Protein AF-A0A0B6Z2H8-F1 (afdb_monomer_lite)

Sequence (133 aa):
SLVGSLLFNMNFHIGMTLGMRIKSALIAAVYKKSLTISNEAKKESTVGEIVNLMSVDCQRMQDVTGYLWVMWSAPLQISLALAMLWGEMGIATLAGLAIMILLMPMNAFIAMKQRKYQITGMKFKDQRIKLMS

Organism: NCBI:txid1028688

InterPro domains:
  IPR011527 ABC transporter type 1, transmembrane domain [PF00664] (4-132)
  IPR011527 ABC transporter type 1, transmembrane domain [PS50929] (1-133)
  IPR036640 ABC transporter type 1, transmembrane domain superfamily [G3DSA:1.20.1560.10] (1-133)
  IPR036640 ABC transporter type 1, transmembrane domain superfamily [SSF90123] (2-127)
  IPR050173 ATP-binding cassette transporter C-like [PTHR24223] (2-133)

pLDDT: mean 88.52, std 5.74, range [58.81, 96.25]

Radius of gyration: 22.99 Å; chains: 1; bounding box: 55×43×56 Å

Foldseek 3Di:
DVVVVVVVVVLLVVQLVVLVVQLVVVLVVLVVCVVVDDPVVCVVADPVNSVCCSPPVSNVSSVCSSCVVVVVVVVVVVVVVLVVCCVVPNPVSVVVVVVVVVVVVVVVVVVVVVVVVVVVVVVVVVVVVVVVD

Secondary structure (DSSP, 8-state):
-HHHHHHHHHHHHHHHHHHHHHHHHHHHHHHHHHHH--TTHHHHS-HHHHHHIIIIIHHHHHHHHHHHHHHHHHHHHHHHHHHHHHHHHTTHHHHHHHHHHHHHHHHHHHHHHHHHHHHHHHHHHHHHHHHH-

Structure (mmCIF, N/CA/C/O backbone):
data_AF-A0A0B6Z2H8-F1
#
_entry.id   AF-A0A0B6Z2H8-F1
#
loop_
_atom_site.group_PDB
_atom_site.id
_atom_site.type_symbol
_atom_site.label_atom_id
_atom_site.label_alt_id
_atom_site.label_comp_id
_atom_site.label_asym_id
_atom_site.label_entity_id
_atom_site.label_seq_id
_atom_site.pdbx_PDB_ins_code
_atom_site.Cartn_x
_atom_site.Cartn_y
_atom_site.Cartn_z
_atom_site.occupancy
_atom_site.B_iso_or_equiv
_atom_site.auth_seq_id
_atom_site.auth_comp_id
_atom_site.auth_asym_id
_atom_site.auth_atom_id
_atom_site.pdbx_PDB_model_num
ATOM 1 N N . SER A 1 1 ? 26.175 0.256 -4.444 1.00 77.25 1 SER A N 1
ATOM 2 C CA . SER A 1 1 ? 27.076 1.085 -3.614 1.00 77.25 1 SER A CA 1
ATOM 3 C C . SER A 1 1 ? 26.509 1.244 -2.214 1.00 77.25 1 SER A C 1
ATOM 5 O O . SER A 1 1 ? 25.305 1.433 -2.095 1.00 77.25 1 SER A O 1
ATOM 7 N N . LEU A 1 2 ? 27.353 1.180 -1.179 1.00 90.88 2 LEU A N 1
ATOM 8 C CA . LEU A 1 2 ? 27.001 1.241 0.256 1.00 90.88 2 LEU A CA 1
ATOM 9 C C . LEU A 1 2 ? 26.045 2.403 0.606 1.00 90.88 2 LEU A C 1
ATOM 11 O O . LEU A 1 2 ? 25.104 2.235 1.376 1.00 90.88 2 LEU A O 1
ATOM 15 N N . VAL A 1 3 ? 26.226 3.546 -0.063 1.00 93.12 3 VAL A N 1
ATOM 16 C CA . VAL A 1 3 ? 25.367 4.738 0.032 1.00 93.12 3 VAL A CA 1
ATOM 17 C C . VAL A 1 3 ? 23.902 4.439 -0.312 1.00 93.12 3 VAL A C 1
ATOM 19 O O . VAL A 1 3 ? 23.008 4.855 0.416 1.00 93.12 3 VAL A O 1
ATOM 22 N N . GLY A 1 4 ? 23.637 3.680 -1.380 1.00 90.19 4 GLY A N 1
ATOM 23 C CA . GLY A 1 4 ? 22.269 3.345 -1.793 1.00 90.19 4 GLY A CA 1
ATOM 24 C C . GLY A 1 4 ? 21.543 2.490 -0.754 1.00 90.19 4 GLY A C 1
ATOM 25 O O . GLY A 1 4 ? 20.393 2.765 -0.420 1.00 90.19 4 GLY A O 1
ATOM 26 N N . SER A 1 5 ? 22.239 1.508 -0.175 1.00 92.88 5 SER A N 1
ATOM 27 C CA . SER A 1 5 ? 21.689 0.663 0.889 1.00 92.88 5 SER A CA 1
ATOM 28 C C . SER A 1 5 ? 21.385 1.459 2.161 1.00 92.88 5 SER A C 1
ATOM 30 O O . SER A 1 5 ? 20.356 1.226 2.795 1.00 92.88 5 SER A O 1
ATOM 32 N N . LEU A 1 6 ? 22.245 2.416 2.528 1.00 94.44 6 LEU A N 1
ATOM 33 C CA . LEU A 1 6 ? 22.024 3.294 3.681 1.00 94.44 6 LEU A CA 1
ATOM 34 C C . LEU A 1 6 ? 20.820 4.217 3.472 1.00 94.44 6 LEU A C 1
ATOM 36 O O . LEU A 1 6 ? 19.953 4.297 4.339 1.00 94.44 6 LEU A O 1
ATOM 40 N N . LEU A 1 7 ? 20.725 4.863 2.307 1.00 91.25 7 LEU A N 1
ATOM 41 C CA . LEU A 1 7 ? 19.606 5.748 1.975 1.00 91.25 7 LEU A CA 1
ATOM 42 C C . LEU A 1 7 ? 18.272 5.000 1.947 1.00 91.25 7 LEU A C 1
ATOM 44 O O . LEU A 1 7 ? 17.269 5.522 2.434 1.00 91.25 7 LEU A O 1
ATOM 48 N N . PHE A 1 8 ? 18.254 3.776 1.416 1.00 88.94 8 PHE A N 1
ATOM 49 C CA . PHE A 1 8 ? 17.059 2.936 1.422 1.00 88.94 8 PHE A CA 1
ATOM 50 C C . PHE A 1 8 ? 16.609 2.604 2.850 1.00 88.94 8 PHE A C 1
ATOM 52 O O . PHE A 1 8 ? 15.450 2.830 3.196 1.00 88.94 8 PHE A O 1
ATOM 59 N N . ASN A 1 9 ? 17.530 2.138 3.701 1.00 90.38 9 ASN A N 1
ATOM 60 C CA . ASN A 1 9 ? 17.222 1.823 5.098 1.00 90.38 9 ASN A CA 1
ATOM 61 C C . ASN A 1 9 ? 16.758 3.057 5.882 1.00 90.38 9 ASN A C 1
ATOM 63 O O . ASN A 1 9 ? 15.809 2.965 6.656 1.00 90.38 9 ASN A O 1
ATOM 67 N N . MET A 1 10 ? 17.374 4.219 5.652 1.00 90.94 10 MET A N 1
ATOM 68 C CA . MET A 1 10 ? 16.973 5.473 6.291 1.00 90.94 10 MET A CA 1
ATOM 69 C C . MET A 1 10 ? 15.551 5.883 5.887 1.00 90.94 10 MET A C 1
ATOM 71 O O . MET A 1 10 ? 14.728 6.183 6.749 1.00 90.94 10 MET A O 1
ATOM 75 N N . ASN A 1 11 ? 15.233 5.843 4.589 1.00 89.38 11 ASN A N 1
ATOM 76 C CA . ASN A 1 11 ? 13.881 6.131 4.101 1.00 89.38 11 ASN A CA 1
ATOM 77 C C . ASN A 1 11 ? 12.849 5.170 4.696 1.00 89.38 11 ASN A C 1
ATOM 79 O O . ASN A 1 11 ? 11.800 5.605 5.168 1.00 89.38 11 ASN A O 1
ATOM 83 N N . PHE A 1 12 ? 13.164 3.875 4.727 1.00 89.75 12 PHE A N 1
ATOM 84 C CA . PHE A 1 12 ? 12.298 2.866 5.327 1.00 89.75 12 PHE A CA 1
ATOM 85 C C . PHE A 1 12 ? 12.062 3.127 6.821 1.00 89.75 12 PHE A C 1
ATOM 87 O O . PHE A 1 12 ? 10.926 3.087 7.292 1.00 89.75 12 PHE A O 1
ATOM 94 N N . HIS A 1 13 ? 13.117 3.476 7.558 1.00 90.94 13 HIS A N 1
ATOM 95 C CA . HIS A 1 13 ? 13.032 3.794 8.980 1.00 90.94 13 HIS A CA 1
ATOM 96 C C . HIS A 1 13 ? 12.179 5.043 9.256 1.00 90.94 13 HIS A C 1
ATOM 98 O O . HIS A 1 13 ? 11.344 5.043 10.166 1.00 90.94 13 HIS A O 1
ATOM 104 N N . ILE A 1 14 ? 12.336 6.094 8.443 1.00 92.31 14 ILE A N 1
ATOM 105 C CA . ILE A 1 14 ? 11.509 7.306 8.517 1.00 92.31 14 ILE A CA 1
ATOM 106 C C . ILE A 1 14 ? 10.044 6.966 8.220 1.00 92.31 14 ILE A C 1
ATOM 108 O O . ILE A 1 14 ? 9.165 7.356 8.990 1.00 92.31 14 ILE A O 1
ATOM 112 N N . GLY A 1 15 ? 9.779 6.200 7.158 1.00 90.94 15 GLY A N 1
ATOM 113 C CA . GLY A 1 15 ? 8.431 5.772 6.779 1.00 90.94 15 GLY A CA 1
ATOM 114 C C . GLY A 1 15 ? 7.737 4.971 7.883 1.00 90.94 15 GLY A C 1
ATOM 115 O O . GLY A 1 15 ? 6.604 5.279 8.254 1.00 90.94 15 GLY A O 1
ATOM 116 N N . MET A 1 16 ? 8.436 4.004 8.485 1.00 90.56 16 MET A N 1
ATOM 117 C CA . MET A 1 16 ? 7.917 3.235 9.620 1.00 90.56 16 MET A CA 1
ATOM 118 C C . MET A 1 16 ? 7.636 4.108 10.844 1.00 90.56 16 MET A C 1
ATOM 120 O O . MET A 1 16 ? 6.590 3.970 11.480 1.00 90.56 16 MET A O 1
ATOM 124 N N . THR A 1 17 ? 8.542 5.032 11.169 1.00 93.38 17 THR A N 1
ATOM 125 C CA . THR A 1 17 ? 8.377 5.942 12.310 1.00 93.38 17 THR A CA 1
ATOM 126 C C . THR A 1 17 ? 7.189 6.879 12.108 1.00 93.38 17 THR A C 1
ATOM 128 O O . THR A 1 17 ? 6.410 7.104 13.037 1.00 93.38 17 THR A O 1
ATOM 131 N N . LEU A 1 18 ? 7.006 7.394 10.891 1.00 93.88 18 LEU A N 1
ATOM 132 C CA . LEU A 1 18 ? 5.847 8.205 10.535 1.00 93.88 18 LEU A CA 1
ATOM 133 C C . LEU A 1 18 ? 4.548 7.397 10.657 1.00 93.88 18 LEU A C 1
ATOM 135 O O . LEU A 1 18 ? 3.604 7.864 11.293 1.00 93.88 18 LEU A O 1
ATOM 139 N N . GLY A 1 19 ? 4.523 6.168 10.132 1.00 93.44 19 GLY A N 1
ATOM 140 C CA . GLY A 1 19 ? 3.375 5.267 10.253 1.00 93.44 19 GLY A CA 1
ATOM 141 C C . GLY A 1 19 ? 2.990 4.992 11.709 1.00 93.44 19 GLY A C 1
ATOM 142 O O . GLY A 1 19 ? 1.811 5.060 12.056 1.00 93.44 19 GLY A O 1
ATOM 143 N N . MET A 1 20 ? 3.974 4.764 12.589 1.00 94.19 20 MET A N 1
ATOM 144 C CA . MET A 1 20 ? 3.729 4.604 14.029 1.00 94.19 20 MET A CA 1
ATOM 145 C C . MET A 1 20 ? 3.087 5.849 14.651 1.00 94.19 20 MET A C 1
ATOM 147 O O . MET A 1 20 ? 2.126 5.730 15.409 1.00 94.19 20 MET A O 1
ATOM 151 N N . ARG A 1 21 ? 3.580 7.050 14.320 1.00 95.31 21 ARG A N 1
ATOM 152 C CA . ARG A 1 21 ? 3.016 8.310 14.834 1.00 95.31 21 ARG A CA 1
ATOM 153 C C . ARG A 1 21 ? 1.572 8.514 14.378 1.00 95.31 21 ARG A C 1
ATOM 155 O O . ARG A 1 21 ? 0.733 8.885 15.196 1.00 95.31 21 ARG A O 1
ATOM 162 N N . ILE A 1 22 ? 1.277 8.230 13.107 1.00 94.56 22 ILE A N 1
ATOM 163 C CA 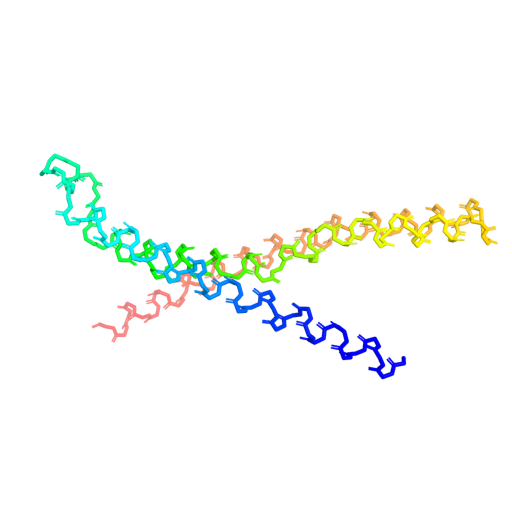. ILE A 1 22 ? -0.080 8.319 12.550 1.00 94.56 22 ILE A CA 1
ATOM 164 C C . ILE A 1 22 ? -1.022 7.350 13.261 1.00 94.56 22 ILE A C 1
ATOM 166 O O . ILE A 1 22 ? -2.092 7.763 13.703 1.00 94.56 22 ILE A O 1
ATOM 170 N N . LYS A 1 23 ? -0.618 6.088 13.443 1.00 94.38 23 LYS A N 1
ATOM 171 C CA . LYS A 1 23 ? -1.417 5.100 14.178 1.00 94.38 23 LYS A CA 1
ATOM 172 C C . LYS A 1 23 ? -1.735 5.567 15.595 1.00 94.38 23 LYS A C 1
ATOM 174 O O . LYS A 1 23 ? -2.894 5.527 15.996 1.00 94.38 23 LYS A O 1
ATOM 179 N N . SER A 1 24 ? -0.737 6.040 16.338 1.00 95.62 24 SER A N 1
ATOM 180 C CA . SER A 1 24 ? -0.944 6.535 17.703 1.00 95.62 24 SER A CA 1
ATOM 181 C C . SER A 1 24 ? -1.899 7.731 17.744 1.00 95.62 24 SER A C 1
ATOM 183 O O . SER A 1 24 ? -2.787 7.778 18.594 1.00 95.62 24 SER A O 1
ATOM 185 N N . ALA A 1 25 ? -1.765 8.672 16.804 1.00 96.25 25 ALA A N 1
ATOM 186 C CA . ALA A 1 25 ? -2.661 9.821 16.696 1.00 96.25 25 ALA A CA 1
ATOM 187 C C . ALA A 1 25 ? -4.102 9.407 16.349 1.00 96.25 25 ALA A C 1
ATOM 189 O O . ALA A 1 25 ? -5.046 9.921 16.949 1.00 96.25 25 ALA A O 1
ATOM 190 N N . LEU A 1 26 ? -4.278 8.451 15.430 1.00 95.06 26 LEU A N 1
ATOM 191 C CA . LEU A 1 26 ? -5.587 7.911 15.058 1.00 95.06 26 LEU A CA 1
ATOM 192 C C . LEU A 1 26 ? -6.258 7.199 16.233 1.00 95.06 26 LEU A C 1
ATOM 194 O O . LEU A 1 26 ? -7.410 7.497 16.532 1.00 95.06 26 LEU A O 1
ATOM 198 N N . ILE A 1 27 ? -5.537 6.330 16.946 1.00 94.69 27 ILE A N 1
ATOM 199 C CA . ILE A 1 27 ? -6.061 5.652 18.140 1.00 94.69 27 ILE A CA 1
ATOM 200 C C . ILE A 1 27 ? -6.503 6.685 19.182 1.00 94.69 27 ILE A C 1
ATOM 202 O O . ILE A 1 27 ? -7.614 6.594 19.701 1.00 94.69 27 ILE A O 1
ATOM 206 N N . ALA A 1 28 ? -5.682 7.704 19.449 1.00 95.31 28 ALA A N 1
ATOM 207 C CA . ALA A 1 28 ? -6.031 8.766 20.390 1.00 95.31 28 ALA A CA 1
ATOM 208 C C . ALA A 1 28 ? -7.275 9.560 19.945 1.00 95.31 28 ALA A C 1
ATOM 210 O O . ALA A 1 28 ? -8.141 9.869 20.767 1.00 95.31 28 ALA A O 1
ATOM 211 N N . ALA A 1 29 ? -7.399 9.867 18.651 1.00 94.00 29 ALA A N 1
ATOM 212 C CA . ALA A 1 29 ? -8.552 10.571 18.095 1.00 94.00 29 ALA A CA 1
ATOM 213 C C . ALA A 1 29 ? -9.839 9.732 18.179 1.00 94.00 29 ALA A C 1
ATOM 215 O O . ALA A 1 29 ? -10.877 10.240 18.608 1.00 94.00 29 ALA A O 1
ATOM 216 N N . VAL A 1 30 ? -9.763 8.444 17.829 1.00 92.44 30 VAL A N 1
ATOM 217 C CA . VAL A 1 30 ? -10.879 7.492 17.924 1.00 92.44 30 VAL A CA 1
ATOM 218 C C . VAL A 1 30 ? -11.307 7.315 19.377 1.00 92.44 30 VAL A C 1
ATOM 220 O O . VAL A 1 30 ? -12.497 7.392 19.674 1.00 92.44 30 VAL A O 1
ATOM 223 N N . TYR A 1 31 ? -10.353 7.175 20.298 1.00 91.62 31 TYR A N 1
ATOM 224 C CA . TYR A 1 31 ? -10.627 7.089 21.730 1.00 91.62 31 TYR A CA 1
ATOM 225 C C . TYR A 1 31 ? -11.310 8.357 22.264 1.00 91.62 31 TYR A C 1
ATOM 227 O O . TYR A 1 31 ? -12.329 8.294 22.944 1.00 91.62 31 TYR A O 1
ATOM 235 N N . LYS A 1 32 ? -10.822 9.547 21.898 1.00 92.75 32 LYS A N 1
ATOM 236 C CA . LYS A 1 32 ? -11.472 10.808 22.287 1.00 92.75 32 LYS A CA 1
ATOM 237 C C . LYS A 1 32 ? -12.894 10.919 21.719 1.00 92.75 32 LYS A C 1
ATOM 239 O O . LYS A 1 32 ? -13.798 11.430 22.386 1.00 92.75 32 LYS A O 1
ATOM 244 N N . LYS A 1 33 ? -13.114 10.438 20.492 1.00 90.25 33 LYS A N 1
ATOM 245 C CA . LYS A 1 33 ? -14.435 10.435 19.857 1.00 90.25 33 LYS A CA 1
ATOM 246 C C . LYS A 1 33 ? -15.384 9.437 20.523 1.00 90.25 33 LYS A C 1
ATOM 248 O O . LYS A 1 33 ? -16.543 9.781 20.733 1.00 90.25 33 LYS A O 1
ATOM 253 N N . SER A 1 34 ? -14.906 8.257 20.918 1.00 89.00 34 SER A N 1
ATOM 254 C CA . SER A 1 34 ? -15.733 7.243 21.586 1.00 89.00 34 SER A CA 1
ATOM 255 C C . SER A 1 34 ? -16.236 7.700 22.961 1.00 89.00 34 SER A C 1
ATOM 257 O O . SER A 1 34 ? -17.324 7.310 23.381 1.00 89.00 34 SER A O 1
ATOM 259 N N . LEU A 1 35 ? -15.500 8.594 23.631 1.00 87.88 35 LEU A N 1
ATOM 260 C CA . LEU A 1 35 ? -15.923 9.208 24.894 1.00 87.88 35 LEU A CA 1
ATOM 261 C C . LEU A 1 35 ? -16.985 10.308 24.731 1.00 87.88 35 LEU A C 1
ATOM 263 O O . LEU A 1 35 ? -17.712 10.588 25.679 1.00 87.88 35 LEU A O 1
ATOM 267 N N . THR A 1 36 ? -17.086 10.933 23.556 1.00 88.12 36 THR A N 1
ATOM 268 C CA . THR A 1 36 ? -17.970 12.094 23.308 1.00 88.12 36 THR A CA 1
ATOM 269 C C . THR A 1 36 ? -19.180 11.774 22.426 1.00 88.12 36 THR A C 1
ATOM 271 O O . THR A 1 36 ? -20.010 12.644 22.170 1.00 88.12 36 THR A O 1
ATOM 274 N N . ILE A 1 37 ? -19.294 10.535 21.946 1.00 86.44 37 ILE A N 1
ATOM 275 C CA . ILE A 1 37 ? -20.373 10.084 21.065 1.00 86.44 37 ILE A CA 1
ATOM 276 C C . ILE A 1 37 ? -21.716 9.953 21.806 1.00 86.44 37 ILE A C 1
ATOM 278 O O . ILE A 1 37 ? -21.770 9.495 22.952 1.00 86.44 37 ILE A O 1
ATOM 282 N N . SER A 1 38 ? -22.804 10.369 21.146 1.00 81.75 38 SER A N 1
ATOM 283 C CA . SER A 1 38 ? -24.166 10.323 21.691 1.00 81.75 38 SER A CA 1
ATOM 284 C C . SER A 1 38 ? -24.648 8.882 21.893 1.00 81.75 38 SER A C 1
ATOM 286 O O . SER A 1 38 ? -24.175 7.952 21.241 1.00 81.75 38 SER A O 1
ATOM 288 N N . ASN A 1 39 ? -25.627 8.683 22.779 1.00 75.56 39 ASN A N 1
ATOM 289 C CA . ASN A 1 39 ? -26.192 7.352 23.044 1.00 75.56 39 ASN A CA 1
ATOM 290 C C . ASN A 1 39 ? -26.857 6.715 21.811 1.00 75.56 39 ASN A C 1
ATOM 292 O O . ASN A 1 39 ? -26.923 5.493 21.720 1.00 75.56 39 ASN A O 1
ATOM 296 N N . GLU A 1 40 ? -27.323 7.530 20.867 1.00 77.62 40 GLU A N 1
ATOM 297 C CA . GLU A 1 40 ? -27.907 7.079 19.602 1.00 77.62 40 GLU A CA 1
ATOM 298 C C . GLU A 1 40 ? -26.834 6.488 18.681 1.00 77.62 40 GLU A C 1
ATOM 300 O O . GLU A 1 40 ? -26.953 5.353 18.233 1.00 77.62 40 GLU A O 1
ATOM 305 N N . ALA A 1 41 ? -25.706 7.181 18.522 1.00 73.12 41 ALA A N 1
ATOM 306 C CA . ALA A 1 41 ? -24.589 6.683 17.728 1.00 73.12 41 ALA A CA 1
ATOM 307 C C . ALA A 1 41 ? -23.812 5.541 18.430 1.00 73.12 41 ALA A C 1
ATOM 309 O O . ALA A 1 41 ? -23.210 4.702 17.763 1.00 73.12 41 ALA A O 1
ATOM 310 N N . LYS A 1 42 ? -23.897 5.413 19.767 1.00 73.44 42 LYS A N 1
ATOM 311 C CA . LYS A 1 42 ? -23.452 4.203 20.497 1.00 73.44 42 LYS A CA 1
ATOM 312 C C . LYS A 1 42 ? -24.286 2.956 20.184 1.00 73.44 42 LYS A C 1
ATOM 314 O O . LYS A 1 42 ? -23.800 1.853 20.415 1.00 73.44 42 LYS A O 1
ATOM 319 N N . LYS A 1 43 ? -25.530 3.104 19.708 1.00 72.44 43 LYS A N 1
ATOM 320 C CA . LYS A 1 43 ? -26.329 1.960 19.236 1.00 72.44 43 LYS A CA 1
ATOM 321 C C . LYS A 1 43 ? -25.904 1.501 17.841 1.00 72.44 43 LYS A C 1
ATOM 323 O O . LYS A 1 43 ? -26.028 0.316 17.561 1.00 72.44 43 LYS A O 1
ATOM 328 N N . GLU A 1 44 ? -25.406 2.409 17.000 1.00 75.81 44 GLU A N 1
ATOM 329 C CA . GLU A 1 44 ? -24.898 2.077 15.661 1.00 75.81 44 GLU A CA 1
ATOM 330 C C . GLU A 1 44 ? -23.476 1.511 15.673 1.00 75.81 44 GLU A C 1
ATOM 332 O O . GLU A 1 44 ? -23.164 0.655 14.857 1.00 75.81 44 GLU A O 1
ATOM 337 N N . SER A 1 45 ? -22.606 1.985 16.571 1.00 79.69 45 SER A N 1
ATOM 338 C CA . SER A 1 45 ? -21.224 1.505 16.689 1.00 79.69 45 SER A CA 1
ATOM 339 C C . SER A 1 45 ? -21.018 0.763 18.002 1.00 79.69 45 SER A C 1
ATOM 341 O O . SER A 1 45 ? -20.957 1.365 19.077 1.00 79.69 45 SER A O 1
ATOM 343 N N . THR A 1 46 ? -20.873 -0.555 17.920 1.00 83.19 46 THR A N 1
ATOM 344 C CA . THR A 1 46 ? -20.604 -1.399 19.085 1.00 83.19 46 THR A CA 1
ATOM 345 C C . THR A 1 46 ? -19.194 -1.156 19.631 1.00 83.19 46 THR A C 1
ATOM 347 O O . THR A 1 46 ? -18.266 -0.783 18.911 1.00 83.19 46 THR A O 1
ATOM 350 N N . VAL A 1 47 ? -18.988 -1.430 20.924 1.00 82.75 47 VAL A N 1
ATOM 351 C CA . VAL A 1 47 ? -17.650 -1.358 21.545 1.00 82.75 47 VAL A CA 1
ATOM 352 C C . VAL A 1 47 ? -16.647 -2.251 20.801 1.00 82.75 47 VAL A C 1
ATOM 354 O O . VAL A 1 47 ? -15.494 -1.864 20.623 1.00 82.75 47 VAL A O 1
ATOM 357 N N . GLY A 1 48 ? -17.096 -3.413 20.312 1.00 85.75 48 GLY A N 1
ATOM 358 C CA . GLY A 1 48 ? -16.278 -4.333 19.521 1.00 85.75 48 GLY A CA 1
ATOM 359 C C . GLY A 1 48 ? -15.813 -3.737 18.191 1.00 85.75 48 GLY A C 1
ATOM 360 O O . GLY A 1 48 ? -14.647 -3.889 17.836 1.00 85.75 48 GLY A O 1
ATOM 361 N N . GLU A 1 49 ? -16.674 -3.002 17.486 1.00 87.06 49 GLU A N 1
ATOM 362 C CA . GLU A 1 49 ? -16.305 -2.323 16.236 1.00 87.06 49 GLU A CA 1
ATOM 363 C C . GLU A 1 49 ? -15.302 -1.194 16.469 1.00 87.06 49 GLU A C 1
ATOM 365 O O . GLU A 1 49 ? -14.340 -1.073 15.714 1.00 87.06 49 GLU A O 1
ATOM 370 N N . ILE A 1 50 ? -15.461 -0.411 17.542 1.00 89.62 50 ILE A N 1
ATOM 371 C CA . ILE A 1 50 ? -14.513 0.659 17.896 1.00 89.62 50 ILE A CA 1
ATOM 372 C C . ILE A 1 50 ? -13.134 0.069 18.226 1.00 89.62 50 ILE A C 1
ATOM 374 O O . ILE A 1 50 ? -12.109 0.591 17.782 1.00 89.62 50 ILE A O 1
ATOM 378 N N . VAL A 1 51 ? -13.089 -1.036 18.977 1.00 89.50 51 VAL A N 1
ATOM 379 C CA . VAL A 1 51 ? -11.835 -1.747 19.275 1.00 89.50 51 VAL A CA 1
ATOM 380 C C . VAL A 1 51 ? -11.222 -2.320 17.998 1.00 89.50 51 VAL A C 1
ATOM 382 O O . VAL A 1 51 ? -10.029 -2.132 17.768 1.00 89.50 51 VAL A O 1
ATOM 385 N N . ASN A 1 52 ? -12.023 -2.939 17.127 1.00 92.50 52 ASN A N 1
ATOM 386 C CA . ASN A 1 52 ? -11.547 -3.438 15.840 1.00 92.50 52 ASN A CA 1
ATOM 387 C C . ASN A 1 52 ? -10.967 -2.310 14.971 1.00 92.50 52 ASN A C 1
ATOM 389 O O . ASN A 1 52 ? -9.905 -2.484 14.383 1.00 92.50 52 ASN A O 1
ATOM 393 N N . LEU A 1 53 ? -11.593 -1.132 14.967 1.00 90.62 53 LEU A N 1
ATOM 394 C CA . LEU A 1 53 ? -11.113 0.041 14.238 1.00 90.62 53 LEU A CA 1
ATOM 395 C C . LEU A 1 53 ? -9.757 0.537 14.775 1.00 90.62 53 LEU A C 1
ATOM 397 O O . LEU A 1 53 ? -8.846 0.858 14.007 1.00 90.62 53 LEU A O 1
ATOM 401 N N . MET A 1 54 ? -9.569 0.545 16.098 1.00 92.06 54 MET A N 1
ATOM 402 C CA . MET A 1 54 ? -8.280 0.895 16.714 1.00 92.06 54 MET A CA 1
ATOM 403 C C . MET A 1 54 ? -7.195 -0.169 16.485 1.00 92.06 54 MET A C 1
ATOM 405 O O . MET A 1 54 ? -6.020 0.173 16.356 1.00 92.06 54 MET A O 1
ATOM 409 N N . SER A 1 55 ? -7.555 -1.453 16.438 1.00 89.31 55 SER A N 1
ATOM 410 C CA . SER A 1 55 ? -6.588 -2.552 16.321 1.00 89.31 55 SER A CA 1
ATOM 411 C C . SER A 1 55 ? -6.229 -2.903 14.878 1.00 89.31 55 SER A C 1
ATOM 413 O O . SER A 1 55 ? -5.056 -3.107 14.579 1.00 89.31 55 SER A O 1
ATOM 415 N N . VAL A 1 56 ? -7.212 -2.978 13.982 1.00 92.50 56 VAL A N 1
ATOM 416 C CA . VAL A 1 56 ? -7.041 -3.445 12.601 1.00 92.50 56 VAL A CA 1
ATOM 417 C C . VAL A 1 56 ? -6.855 -2.270 11.652 1.00 92.50 56 VAL A C 1
ATOM 419 O O . VAL A 1 56 ? -5.860 -2.224 10.931 1.00 92.50 56 VAL A O 1
ATOM 422 N N . ASP A 1 57 ? -7.767 -1.300 11.651 1.00 93.31 57 ASP A N 1
ATOM 423 C CA . ASP A 1 57 ? -7.731 -0.213 10.667 1.00 93.31 57 ASP A CA 1
ATOM 424 C C . ASP A 1 57 ? -6.580 0.763 10.927 1.00 93.31 57 ASP A C 1
ATOM 426 O O . ASP A 1 57 ? -5.848 1.118 9.999 1.00 93.31 57 ASP A O 1
ATOM 430 N N . CYS A 1 58 ? -6.319 1.117 12.190 1.00 92.44 58 CYS A N 1
ATOM 431 C CA . CYS A 1 58 ? -5.155 1.945 12.524 1.00 92.44 58 CYS A CA 1
ATOM 432 C C . CYS A 1 58 ? -3.821 1.220 12.244 1.00 92.44 58 CYS A C 1
ATOM 434 O O . CYS A 1 58 ? -2.843 1.870 11.872 1.00 92.44 58 CYS A O 1
ATOM 436 N N . GLN A 1 59 ? -3.767 -0.115 12.375 1.00 92.06 59 GLN A N 1
ATOM 437 C CA . GLN A 1 59 ? -2.592 -0.902 11.972 1.00 92.06 59 GLN A CA 1
ATOM 438 C C . GLN A 1 59 ? -2.410 -0.886 10.452 1.00 92.06 59 GLN A C 1
ATOM 440 O O . GLN A 1 59 ? -1.321 -0.592 9.970 1.00 92.06 59 GLN A O 1
ATOM 445 N N . ARG A 1 60 ? -3.482 -1.113 9.686 1.00 92.19 60 ARG A N 1
ATOM 446 C CA . ARG A 1 60 ? -3.435 -1.022 8.219 1.00 92.19 60 ARG A CA 1
ATOM 447 C C . ARG A 1 60 ? -2.978 0.358 7.748 1.00 92.19 60 ARG A C 1
ATOM 449 O O . ARG A 1 60 ? -2.192 0.446 6.812 1.00 92.19 60 ARG A O 1
ATOM 456 N N . MET A 1 61 ? -3.423 1.433 8.403 1.00 90.31 61 MET A N 1
ATOM 457 C CA . MET A 1 61 ? -2.961 2.799 8.120 1.00 90.31 61 MET A CA 1
ATOM 458 C C . MET A 1 61 ? -1.454 2.974 8.358 1.00 90.31 61 MET A C 1
ATOM 460 O O . MET A 1 61 ? -0.785 3.599 7.532 1.00 90.31 61 MET A O 1
ATOM 464 N N . GLN A 1 62 ? -0.905 2.417 9.445 1.00 92.06 62 GLN A N 1
ATOM 465 C CA . GLN A 1 62 ? 0.545 2.404 9.683 1.00 92.06 62 GLN A CA 1
ATOM 466 C C . GLN A 1 62 ? 1.282 1.714 8.534 1.00 92.06 62 GLN A C 1
ATOM 468 O O . GLN A 1 62 ? 2.244 2.277 8.008 1.00 92.06 62 GLN A O 1
ATOM 473 N N . ASP A 1 63 ? 0.820 0.525 8.144 1.00 89.19 63 ASP A N 1
ATOM 474 C CA . ASP A 1 63 ? 1.464 -0.273 7.103 1.00 89.19 63 ASP A CA 1
ATOM 475 C C . ASP A 1 63 ? 1.441 0.484 5.767 1.00 89.19 63 ASP A C 1
ATOM 477 O O . ASP A 1 63 ? 2.485 0.686 5.150 1.00 89.19 63 ASP A O 1
ATOM 481 N N . VAL A 1 64 ? 0.277 1.007 5.361 1.00 88.69 64 VAL A N 1
ATOM 482 C CA . VAL A 1 64 ? 0.134 1.803 4.131 1.00 88.69 64 VAL A CA 1
ATOM 483 C C . VAL A 1 64 ? 1.060 3.014 4.148 1.00 88.69 64 VAL A C 1
ATOM 485 O O . VAL A 1 64 ? 1.758 3.250 3.166 1.00 88.69 64 VAL A O 1
ATOM 488 N N . THR A 1 65 ? 1.124 3.745 5.265 1.00 87.81 65 THR A N 1
ATOM 489 C CA . THR A 1 65 ? 1.995 4.924 5.394 1.00 87.81 65 THR A CA 1
ATOM 490 C C . THR A 1 65 ? 3.464 4.562 5.185 1.00 87.81 65 THR A C 1
ATOM 492 O O . THR A 1 65 ? 4.176 5.280 4.483 1.00 87.81 65 THR A O 1
ATOM 495 N N . GLY A 1 66 ? 3.913 3.429 5.735 1.00 85.19 66 GLY A N 1
ATOM 496 C CA . GLY A 1 66 ? 5.280 2.941 5.547 1.00 85.19 66 GLY A CA 1
ATOM 497 C C . GLY A 1 66 ? 5.633 2.665 4.081 1.00 85.19 66 GLY A C 1
ATOM 498 O O . GLY A 1 66 ? 6.785 2.842 3.688 1.00 85.19 66 GLY A O 1
ATOM 499 N N . TYR A 1 67 ? 4.647 2.297 3.257 1.00 85.81 67 TYR A N 1
ATOM 500 C CA . TYR A 1 67 ? 4.827 1.981 1.835 1.00 85.81 67 TYR A CA 1
ATOM 501 C C . TYR A 1 67 ? 4.415 3.098 0.868 1.00 85.81 67 TYR A C 1
ATOM 503 O O . TYR A 1 67 ? 4.648 2.963 -0.336 1.00 85.81 67 TYR A O 1
ATOM 511 N N . LEU A 1 68 ? 3.859 4.216 1.351 1.00 86.31 68 LEU A N 1
ATOM 512 C CA . LEU A 1 68 ? 3.447 5.345 0.502 1.00 86.31 68 LEU A CA 1
ATOM 513 C C . LEU A 1 68 ? 4.584 5.833 -0.398 1.00 86.31 68 LEU A C 1
ATOM 515 O O . LEU A 1 68 ? 4.356 6.136 -1.566 1.00 86.31 68 LEU A O 1
ATOM 519 N N . TRP A 1 69 ? 5.815 5.861 0.122 1.00 85.12 69 TRP A N 1
ATOM 520 C CA . TRP A 1 69 ? 6.987 6.257 -0.656 1.00 85.12 69 TRP A CA 1
ATOM 521 C C . TRP A 1 69 ? 7.201 5.370 -1.889 1.00 85.12 69 TRP A C 1
ATOM 523 O O . TRP A 1 69 ? 7.410 5.863 -2.993 1.00 85.12 69 TRP A O 1
ATOM 533 N N . VAL A 1 70 ? 7.089 4.054 -1.718 1.00 87.06 70 VAL A N 1
ATOM 534 C CA . VAL A 1 70 ? 7.258 3.089 -2.813 1.00 87.06 70 VAL A CA 1
ATOM 535 C C . VAL A 1 70 ? 6.121 3.210 -3.825 1.00 87.06 70 VAL A C 1
ATOM 537 O O . VAL A 1 70 ? 6.348 3.074 -5.024 1.00 87.06 70 VAL A O 1
ATOM 540 N N . MET A 1 71 ? 4.905 3.506 -3.358 1.00 87.00 71 MET A N 1
ATOM 541 C CA . MET A 1 71 ? 3.723 3.632 -4.212 1.00 87.00 71 MET A CA 1
ATOM 542 C C . MET A 1 71 ? 3.894 4.698 -5.301 1.00 87.00 71 MET A C 1
ATOM 544 O O . MET A 1 71 ? 3.512 4.456 -6.443 1.00 87.00 71 MET A O 1
ATOM 548 N N . TRP A 1 72 ? 4.484 5.852 -4.975 1.00 86.06 72 TRP A N 1
ATOM 549 C CA . TRP A 1 72 ? 4.717 6.915 -5.957 1.00 86.06 72 TRP A CA 1
ATOM 550 C C . TRP A 1 72 ? 6.075 6.779 -6.669 1.00 86.06 72 TRP A C 1
ATOM 552 O O . TRP A 1 72 ? 6.187 7.153 -7.839 1.00 86.06 72 TRP A O 1
ATOM 562 N N . SER A 1 73 ? 7.099 6.215 -6.010 1.00 88.56 73 SER A N 1
ATOM 563 C CA . SER A 1 73 ? 8.422 6.056 -6.626 1.00 88.56 73 SER A CA 1
ATOM 564 C C . SER A 1 73 ? 8.447 4.953 -7.683 1.00 88.56 73 SER A C 1
ATOM 566 O O . SER A 1 73 ? 9.186 5.068 -8.658 1.00 88.56 73 SER A O 1
ATOM 568 N N . ALA A 1 74 ? 7.659 3.885 -7.517 1.00 89.94 74 ALA A N 1
ATOM 569 C CA . ALA A 1 74 ? 7.656 2.753 -8.439 1.00 89.94 74 ALA A CA 1
ATOM 570 C C . ALA A 1 74 ? 7.228 3.146 -9.871 1.00 89.94 74 ALA A C 1
ATOM 572 O O . ALA A 1 74 ? 7.966 2.814 -10.801 1.00 89.94 74 ALA A O 1
ATOM 573 N N . PRO A 1 75 ? 6.132 3.905 -10.095 1.00 91.31 75 PRO A N 1
ATOM 574 C CA . PRO A 1 75 ? 5.784 4.408 -11.425 1.00 91.31 75 PRO A CA 1
ATOM 575 C C . PRO A 1 75 ? 6.884 5.262 -12.057 1.00 91.31 75 PRO A C 1
ATOM 577 O O . PRO A 1 75 ? 7.191 5.095 -13.238 1.00 91.31 75 PRO A O 1
ATOM 580 N N . LEU A 1 76 ? 7.509 6.150 -11.276 1.00 92.69 76 LEU A N 1
ATOM 581 C CA . LEU A 1 76 ? 8.598 6.997 -11.760 1.00 92.69 76 LEU A CA 1
ATOM 582 C C . LEU A 1 76 ? 9.802 6.149 -12.175 1.00 92.69 76 LEU A C 1
ATOM 584 O O . LEU A 1 76 ? 10.337 6.334 -13.264 1.00 92.69 76 LEU A O 1
ATOM 588 N N . GLN A 1 77 ? 10.190 5.182 -11.343 1.00 91.50 77 GLN A N 1
ATOM 589 C CA . GLN A 1 77 ? 11.307 4.284 -11.618 1.00 91.50 77 GLN A CA 1
ATOM 590 C C . GLN A 1 77 ? 11.066 3.436 -12.873 1.00 91.50 77 GLN A C 1
ATOM 592 O O . GLN A 1 77 ? 11.962 3.325 -13.708 1.00 91.50 77 GLN A O 1
ATOM 597 N N . ILE A 1 78 ? 9.861 2.879 -13.033 1.00 89.25 78 ILE A N 1
ATOM 598 C CA . ILE A 1 78 ? 9.469 2.128 -14.235 1.00 89.25 78 ILE A CA 1
ATOM 599 C C . ILE A 1 78 ? 9.532 3.033 -15.468 1.00 89.25 78 ILE A C 1
ATOM 601 O O . ILE A 1 78 ? 10.108 2.646 -16.481 1.00 89.25 78 ILE A O 1
ATOM 605 N N . SER A 1 79 ? 8.991 4.248 -15.377 1.00 90.06 79 SER A N 1
ATOM 606 C CA . SER A 1 79 ? 8.968 5.192 -16.500 1.00 90.06 79 SER A CA 1
ATOM 607 C C . SER A 1 79 ? 10.380 5.580 -16.938 1.00 90.06 79 SER A C 1
ATOM 609 O O . SER A 1 79 ? 10.683 5.566 -18.130 1.00 90.06 79 SER A O 1
ATOM 611 N N . LEU A 1 80 ? 11.266 5.867 -15.979 1.00 92.19 80 LEU A N 1
ATOM 612 C CA . LEU A 1 80 ? 12.659 6.213 -16.257 1.00 92.19 80 LEU A CA 1
ATOM 613 C C . LEU A 1 80 ? 13.413 5.033 -16.887 1.00 92.19 80 LEU A C 1
ATOM 615 O O . LEU A 1 80 ? 14.117 5.209 -17.877 1.00 92.19 80 LEU A O 1
ATOM 619 N N . ALA A 1 81 ? 13.228 3.825 -16.347 1.00 89.19 81 ALA A N 1
ATOM 620 C CA . ALA A 1 81 ? 13.849 2.614 -16.876 1.00 89.19 81 ALA A CA 1
ATOM 621 C C . ALA A 1 81 ? 13.405 2.327 -18.318 1.00 89.19 81 ALA A C 1
ATOM 623 O O . ALA A 1 81 ? 14.236 2.001 -19.163 1.00 89.19 81 ALA A O 1
ATOM 624 N N . LEU A 1 82 ? 12.114 2.499 -18.620 1.00 87.00 82 LEU A N 1
ATOM 625 C CA . LEU A 1 82 ? 11.588 2.343 -19.976 1.00 87.00 82 LEU A CA 1
ATOM 626 C C . LEU A 1 82 ? 12.130 3.403 -20.935 1.00 87.00 82 LEU A C 1
ATOM 628 O O . LEU A 1 82 ? 12.473 3.062 -22.064 1.00 87.00 82 LEU A O 1
ATOM 632 N N . ALA A 1 83 ? 12.258 4.657 -20.494 1.00 89.50 83 ALA A N 1
ATOM 633 C CA . ALA A 1 83 ? 12.849 5.717 -21.307 1.00 89.50 83 ALA A CA 1
ATOM 634 C C . ALA A 1 83 ? 14.318 5.419 -21.657 1.00 89.50 83 ALA A C 1
ATOM 636 O O . ALA A 1 83 ? 14.719 5.572 -22.810 1.00 89.50 83 ALA A O 1
ATOM 637 N N . MET A 1 84 ? 15.103 4.932 -20.690 1.00 88.06 84 MET A N 1
ATOM 638 C CA . MET A 1 84 ? 16.496 4.530 -20.921 1.00 88.06 84 MET A CA 1
ATOM 639 C C . MET A 1 84 ? 16.593 3.328 -21.871 1.00 88.06 84 MET A C 1
ATOM 641 O O . MET A 1 84 ? 17.361 3.362 -22.827 1.00 88.06 84 MET A O 1
ATOM 645 N N . LEU A 1 85 ? 15.777 2.290 -21.660 1.00 86.25 85 LEU A N 1
ATOM 646 C CA . LEU A 1 85 ? 15.746 1.109 -22.532 1.00 86.25 85 LEU A CA 1
ATOM 647 C C . LEU A 1 85 ? 15.295 1.441 -23.958 1.00 86.25 85 LEU A C 1
ATOM 649 O O . LEU A 1 85 ? 15.790 0.852 -24.918 1.00 86.25 85 LEU A O 1
ATOM 653 N N . TRP A 1 86 ? 14.367 2.385 -24.118 1.00 86.00 86 TRP A N 1
ATOM 654 C CA . TRP A 1 86 ? 13.957 2.865 -25.434 1.00 86.00 86 TRP A CA 1
ATOM 655 C C . TRP A 1 86 ? 15.118 3.518 -26.191 1.00 86.00 86 TRP A C 1
ATOM 657 O O . TRP A 1 86 ? 15.249 3.301 -27.393 1.00 86.00 86 TRP A O 1
ATOM 667 N N . GLY A 1 87 ? 15.978 4.267 -25.494 1.00 85.38 87 GLY A N 1
ATOM 668 C CA . GLY A 1 87 ? 17.171 4.876 -26.086 1.00 85.38 87 GLY A CA 1
ATOM 669 C C . GLY A 1 87 ? 18.185 3.854 -26.611 1.00 85.38 87 GLY A C 1
ATOM 670 O O . GLY A 1 87 ? 18.744 4.057 -27.683 1.00 85.38 87 GLY A O 1
ATOM 671 N N . GLU A 1 88 ? 18.380 2.744 -25.896 1.00 81.88 88 GLU A N 1
ATOM 672 C CA . GLU A 1 88 ? 19.377 1.717 -26.245 1.00 81.88 88 GLU A CA 1
ATOM 673 C C . GLU A 1 88 ? 18.870 0.687 -27.273 1.00 81.88 88 GLU A C 1
ATOM 675 O O . GLU A 1 88 ? 19.618 0.248 -28.143 1.00 81.88 88 GLU A O 1
ATOM 680 N N . MET A 1 89 ? 17.601 0.267 -27.178 1.00 76.62 89 MET A N 1
ATOM 681 C CA . MET A 1 89 ? 17.059 -0.880 -27.933 1.00 76.62 89 MET A CA 1
ATOM 682 C C . MET A 1 89 ? 15.846 -0.550 -28.821 1.00 76.62 89 MET A C 1
ATOM 684 O O . MET A 1 89 ? 15.379 -1.410 -29.577 1.00 76.62 89 MET A O 1
ATOM 688 N N . GLY A 1 90 ? 15.313 0.673 -28.750 1.00 80.88 90 GLY A N 1
ATOM 689 C CA . GLY A 1 90 ? 14.176 1.120 -29.557 1.00 80.88 90 GLY A CA 1
ATOM 690 C C . GLY A 1 90 ? 12.948 0.208 -29.433 1.00 80.88 90 GLY A C 1
ATOM 691 O O . GLY A 1 90 ? 12.459 -0.074 -28.339 1.00 80.88 90 GLY A O 1
ATOM 692 N N . ILE A 1 91 ? 12.449 -0.277 -30.575 1.00 78.88 91 ILE A N 1
ATOM 693 C CA . ILE A 1 91 ? 11.210 -1.072 -30.679 1.00 78.88 91 ILE A CA 1
ATOM 694 C C . ILE A 1 91 ? 11.324 -2.432 -29.967 1.00 78.88 91 ILE A C 1
ATOM 696 O O . ILE A 1 91 ? 10.313 -2.952 -29.493 1.00 78.88 91 ILE A O 1
ATOM 700 N N . ALA A 1 92 ? 12.528 -3.001 -29.826 1.00 81.38 92 ALA A N 1
ATOM 701 C CA . ALA A 1 92 ? 12.714 -4.289 -29.148 1.00 81.38 92 ALA A CA 1
ATOM 702 C C . ALA A 1 92 ? 12.271 -4.247 -27.670 1.00 81.38 92 ALA A C 1
ATOM 704 O O . ALA A 1 92 ? 11.790 -5.248 -27.135 1.00 81.38 92 ALA A O 1
ATOM 705 N N . THR A 1 93 ? 12.315 -3.071 -27.036 1.00 81.25 93 THR A N 1
ATOM 706 C CA . THR A 1 93 ? 11.809 -2.837 -25.674 1.00 81.25 93 THR A CA 1
ATOM 707 C C . THR A 1 93 ? 10.305 -3.120 -25.550 1.00 81.25 93 THR A C 1
ATOM 709 O O . THR A 1 93 ? 9.849 -3.600 -24.509 1.00 81.25 93 THR A O 1
ATOM 712 N N . LEU A 1 94 ? 9.521 -2.914 -26.617 1.00 81.94 94 LEU A N 1
ATOM 713 C CA . LEU A 1 94 ? 8.078 -3.202 -26.623 1.00 81.94 94 LEU A CA 1
ATOM 714 C C . LEU A 1 94 ? 7.779 -4.697 -26.528 1.00 81.94 94 LEU A C 1
ATOM 716 O O . LEU A 1 94 ? 6.784 -5.070 -25.912 1.00 81.94 94 LEU A O 1
ATOM 720 N N . ALA A 1 95 ? 8.635 -5.557 -27.087 1.00 85.94 95 ALA A N 1
ATOM 721 C CA . ALA A 1 95 ? 8.463 -7.005 -26.980 1.00 85.94 95 ALA A CA 1
ATOM 722 C C . ALA A 1 95 ? 8.624 -7.473 -25.522 1.00 85.94 95 ALA A C 1
ATOM 724 O O . ALA A 1 95 ? 7.815 -8.258 -25.028 1.00 85.94 95 ALA A O 1
ATOM 725 N N . GLY A 1 96 ? 9.611 -6.928 -24.801 1.00 84.56 96 GLY A N 1
ATOM 726 C CA . GLY A 1 96 ? 9.781 -7.174 -23.366 1.00 84.56 96 GLY A CA 1
ATOM 727 C C . GLY A 1 96 ? 8.598 -6.662 -22.539 1.00 84.56 96 GLY A C 1
ATOM 728 O O . GLY A 1 96 ? 8.077 -7.384 -21.685 1.00 84.56 96 GLY A O 1
ATOM 729 N N . LEU A 1 97 ? 8.112 -5.453 -22.844 1.00 85.75 97 LEU A N 1
ATOM 730 C CA . LEU A 1 97 ? 6.930 -4.880 -22.196 1.00 85.75 97 LEU A CA 1
ATOM 731 C C . LEU A 1 97 ? 5.678 -5.742 -22.432 1.00 85.75 97 LEU A C 1
ATOM 733 O O . LEU A 1 97 ? 4.909 -5.979 -21.503 1.00 85.75 97 LEU A O 1
ATOM 737 N N . ALA A 1 98 ? 5.490 -6.255 -23.651 1.00 86.94 98 ALA A N 1
ATOM 738 C CA . ALA A 1 98 ? 4.365 -7.116 -24.000 1.00 86.94 98 ALA A CA 1
ATOM 739 C C . ALA A 1 98 ? 4.362 -8.414 -23.179 1.00 86.94 98 ALA A C 1
ATOM 741 O O . ALA A 1 98 ? 3.320 -8.800 -22.649 1.00 86.94 98 ALA A O 1
ATOM 742 N N . ILE A 1 99 ? 5.526 -9.048 -22.998 1.00 90.19 99 ILE A N 1
ATOM 743 C CA . ILE A 1 99 ? 5.655 -10.239 -22.145 1.00 90.19 99 ILE A CA 1
ATOM 744 C C . ILE A 1 99 ? 5.324 -9.893 -20.686 1.00 90.19 99 ILE A C 1
ATOM 746 O O . ILE A 1 99 ? 4.559 -10.615 -20.049 1.00 90.19 99 ILE A O 1
ATOM 750 N N . MET A 1 100 ? 5.831 -8.773 -20.157 1.00 87.69 100 MET A N 1
ATOM 751 C CA . MET A 1 100 ? 5.502 -8.324 -18.796 1.00 87.69 100 MET A CA 1
AT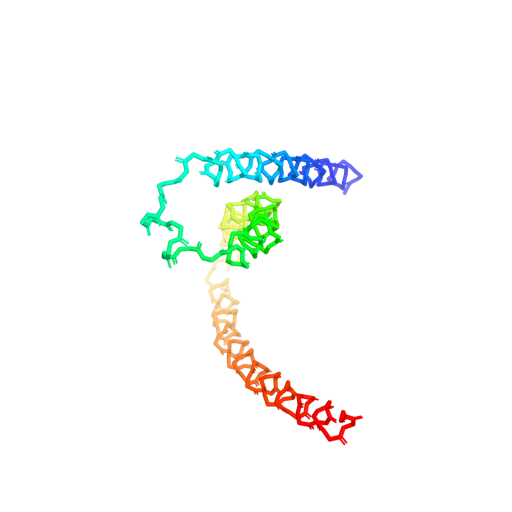OM 752 C C . MET A 1 100 ? 3.999 -8.083 -18.608 1.00 87.69 100 MET A C 1
ATOM 754 O O . MET A 1 100 ? 3.426 -8.503 -17.600 1.00 87.69 100 MET A O 1
ATOM 758 N N . ILE A 1 101 ? 3.346 -7.450 -19.586 1.00 89.38 101 ILE A N 1
ATOM 759 C CA . ILE A 1 101 ? 1.900 -7.215 -19.562 1.00 89.38 101 ILE A CA 1
ATOM 760 C C . ILE A 1 101 ? 1.131 -8.534 -19.609 1.00 89.38 101 ILE A C 1
ATOM 762 O O . 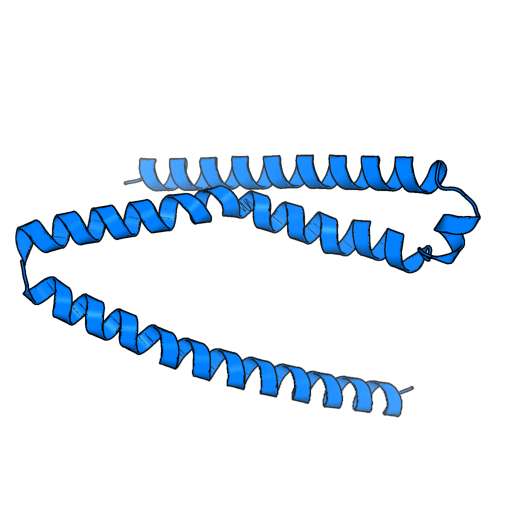ILE A 1 101 ? 0.130 -8.657 -18.916 1.00 89.38 101 ILE A O 1
ATOM 766 N N . LEU A 1 102 ? 1.602 -9.534 -20.355 1.00 92.06 102 LEU A N 1
ATOM 767 C CA . LEU A 1 102 ? 0.972 -10.856 -20.444 1.00 92.06 102 LEU A CA 1
ATOM 768 C C . LEU A 1 102 ? 1.158 -11.680 -19.156 1.00 92.06 102 LEU A C 1
ATOM 770 O O . LEU A 1 102 ? 0.271 -12.438 -18.760 1.00 92.06 102 LEU A O 1
ATOM 774 N N . LEU A 1 103 ? 2.262 -11.481 -18.431 1.00 90.94 103 LEU A N 1
ATOM 775 C CA . LEU A 1 103 ? 2.482 -12.103 -17.121 1.00 90.94 103 LEU A CA 1
ATOM 776 C C . LEU A 1 103 ? 1.549 -11.546 -16.030 1.00 90.94 103 LEU A C 1
ATOM 778 O O . LEU A 1 103 ? 1.188 -12.284 -15.111 1.00 90.94 103 LEU A O 1
ATOM 782 N N . MET A 1 104 ? 1.108 -10.285 -16.121 1.00 90.19 104 MET A N 1
ATOM 783 C CA . MET A 1 104 ? 0.163 -9.696 -15.156 1.00 90.19 104 MET A CA 1
ATOM 784 C C . MET A 1 104 ? -1.167 -10.467 -15.017 1.00 90.19 104 MET A C 1
ATOM 786 O O . MET A 1 104 ? -1.494 -10.851 -13.890 1.00 90.19 104 MET A O 1
ATOM 790 N N . PRO A 1 105 ? -1.946 -10.745 -16.085 1.00 91.94 105 PRO A N 1
ATOM 791 C CA . PRO A 1 105 ? -3.192 -11.499 -15.975 1.00 91.94 105 PRO A CA 1
ATOM 792 C C . PRO A 1 105 ? -2.956 -12.943 -15.525 1.00 91.94 105 PRO A C 1
ATOM 794 O O . PRO A 1 105 ? -3.772 -13.485 -14.781 1.00 91.94 105 PRO A O 1
ATOM 797 N N . MET A 1 106 ? -1.829 -13.555 -15.899 1.00 93.56 106 MET A N 1
ATOM 798 C CA . MET A 1 106 ? -1.465 -14.889 -15.417 1.00 93.56 106 MET A CA 1
ATOM 799 C C . MET A 1 106 ? -1.255 -14.892 -13.895 1.00 93.56 106 MET A C 1
ATOM 801 O O . MET A 1 106 ? -1.851 -15.709 -13.190 1.00 93.56 106 MET A O 1
ATOM 805 N N . ASN A 1 107 ? -0.487 -13.934 -13.369 1.00 92.25 107 ASN A N 1
ATOM 806 C CA . ASN A 1 107 ? -0.298 -13.764 -11.928 1.00 92.25 107 ASN A CA 1
ATOM 807 C C . ASN A 1 107 ? -1.621 -13.458 -11.212 1.00 92.25 107 ASN A C 1
ATOM 809 O O . ASN A 1 107 ? -1.894 -14.030 -10.156 1.00 92.25 107 ASN A O 1
ATOM 813 N N . ALA A 1 108 ? -2.479 -12.617 -11.797 1.00 91.69 108 ALA A N 1
ATOM 814 C CA . ALA A 1 108 ? -3.801 -12.319 -11.249 1.00 91.69 108 ALA A CA 1
ATOM 815 C C . ALA A 1 108 ? -4.692 -13.572 -11.180 1.00 91.69 108 ALA A C 1
ATOM 817 O O . ALA A 1 108 ? -5.343 -13.817 -10.162 1.00 91.69 108 ALA A O 1
ATOM 818 N N . PHE A 1 109 ? -4.688 -14.408 -12.221 1.00 94.38 109 PHE A N 1
ATOM 819 C CA . PHE A 1 109 ? -5.427 -15.669 -12.239 1.00 94.38 109 PHE A CA 1
ATOM 820 C C . PHE A 1 109 ? -4.957 -16.627 -11.137 1.00 94.38 109 PHE A C 1
ATOM 822 O O . PHE A 1 109 ? -5.776 -17.188 -10.400 1.00 94.38 109 PHE A O 1
ATOM 829 N N . ILE A 1 110 ? -3.639 -16.771 -10.976 1.00 94.38 110 ILE A N 1
ATOM 830 C CA . ILE A 1 110 ? -3.039 -17.585 -9.914 1.00 94.38 110 ILE A CA 1
ATOM 831 C C . ILE A 1 110 ? -3.431 -17.036 -8.535 1.00 94.38 110 ILE A C 1
ATOM 833 O O . ILE A 1 110 ? -3.892 -17.801 -7.686 1.00 94.38 110 ILE A O 1
ATOM 837 N N . ALA A 1 111 ? -3.344 -15.721 -8.323 1.00 92.75 111 ALA A N 1
ATOM 838 C CA . ALA A 1 111 ? -3.725 -15.079 -7.065 1.00 92.75 111 ALA A CA 1
ATOM 839 C C . ALA A 1 111 ? -5.212 -15.292 -6.724 1.00 92.75 111 ALA A C 1
ATOM 841 O O . ALA A 1 111 ? -5.552 -15.600 -5.578 1.00 92.75 111 ALA A O 1
ATOM 842 N N . MET A 1 112 ? -6.113 -15.210 -7.711 1.00 93.56 112 MET A N 1
ATOM 843 C CA . MET A 1 112 ? -7.537 -15.515 -7.515 1.00 93.56 112 MET A CA 1
ATOM 844 C C . MET A 1 112 ? -7.759 -16.969 -7.084 1.00 93.56 112 MET A C 1
ATOM 846 O O . MET A 1 112 ? -8.522 -17.235 -6.148 1.00 93.56 112 MET A O 1
ATOM 850 N N . LYS A 1 113 ? -7.071 -17.923 -7.724 1.00 94.38 113 LYS A N 1
ATOM 851 C CA . LYS A 1 113 ? -7.111 -19.338 -7.325 1.00 94.38 113 LYS A CA 1
ATOM 852 C C . LYS A 1 113 ? -6.567 -19.535 -5.913 1.00 94.38 113 LYS A C 1
ATOM 854 O O . LYS A 1 113 ? -7.214 -20.205 -5.110 1.00 94.38 113 LYS A O 1
ATOM 859 N N . GLN A 1 114 ? -5.439 -18.911 -5.584 1.00 93.56 114 GLN A N 1
ATOM 860 C CA . GLN A 1 114 ? -4.836 -18.975 -4.256 1.00 93.56 114 GLN A CA 1
ATOM 861 C C . GLN A 1 114 ? -5.790 -18.444 -3.182 1.00 93.56 114 GLN A C 1
ATOM 863 O O . GLN A 1 114 ? -5.993 -19.109 -2.168 1.00 93.56 114 GLN A O 1
ATOM 868 N N . ARG A 1 115 ? -6.463 -17.312 -3.428 1.00 91.31 115 ARG A N 1
ATOM 869 C CA . ARG A 1 115 ? -7.490 -16.769 -2.527 1.00 91.31 115 ARG A CA 1
ATOM 870 C C . ARG A 1 115 ? -8.658 -17.739 -2.340 1.00 91.31 115 ARG A C 1
ATOM 872 O O . ARG A 1 115 ? -9.098 -17.951 -1.212 1.00 91.31 115 ARG A O 1
ATOM 879 N N . LYS A 1 116 ? -9.141 -18.373 -3.416 1.00 93.38 116 LYS A N 1
ATOM 880 C CA . LYS A 1 116 ? -10.206 -19.391 -3.334 1.00 93.38 116 LYS A CA 1
ATOM 881 C C . LYS A 1 116 ? -9.786 -20.573 -2.455 1.00 93.38 116 LYS A C 1
ATOM 883 O O . LYS A 1 116 ? -10.570 -21.017 -1.611 1.00 93.38 116 LYS A O 1
ATOM 888 N N . TYR A 1 117 ? -8.555 -21.056 -2.616 1.00 93.69 117 TYR A N 1
ATOM 889 C CA . TYR A 1 117 ? -8.019 -22.132 -1.783 1.00 93.69 117 TYR A CA 1
ATOM 890 C C . TYR A 1 117 ? -7.832 -21.703 -0.327 1.00 93.69 117 TYR A C 1
ATOM 892 O O . TYR A 1 117 ? -8.224 -22.453 0.562 1.00 93.69 117 TYR A O 1
ATOM 900 N N . GLN A 1 118 ? -7.336 -20.491 -0.062 1.00 91.75 118 GLN A N 1
ATOM 901 C CA . GLN A 1 118 ? -7.219 -19.963 1.302 1.00 91.75 118 GLN A CA 1
ATOM 902 C C . GLN A 1 118 ? -8.576 -19.894 2.011 1.00 91.75 118 GLN A C 1
ATOM 904 O O . GLN A 1 118 ? -8.696 -20.372 3.135 1.00 91.75 118 GLN A O 1
ATOM 909 N N . ILE A 1 119 ? -9.616 -19.370 1.349 1.00 92.31 119 ILE A N 1
ATOM 910 C CA . ILE A 1 119 ? -10.974 -19.304 1.917 1.00 92.31 119 ILE A CA 1
ATOM 911 C C . ILE A 1 119 ? -11.504 -20.705 2.225 1.00 92.31 119 ILE A C 1
ATOM 913 O O . ILE A 1 119 ? -12.058 -20.944 3.296 1.00 92.31 119 ILE A O 1
ATOM 917 N N . THR A 1 120 ? -11.317 -21.645 1.299 1.00 92.06 120 THR A N 1
ATOM 918 C CA . THR A 1 120 ? -11.753 -23.034 1.490 1.00 92.06 120 THR A CA 1
ATOM 919 C C . THR A 1 120 ? -11.006 -23.686 2.660 1.00 92.06 120 THR A C 1
ATOM 921 O O . THR A 1 120 ? -11.623 -24.329 3.504 1.00 92.06 120 THR A O 1
ATOM 924 N N . GLY A 1 121 ? -9.696 -23.454 2.769 1.00 91.44 121 GLY A N 1
ATOM 925 C CA . GLY A 1 121 ? -8.877 -23.932 3.881 1.00 91.44 121 GLY A CA 1
ATOM 926 C C . GLY A 1 121 ? -9.285 -23.344 5.233 1.00 91.44 121 GLY A C 1
ATOM 927 O O . GLY A 1 121 ? -9.299 -24.070 6.224 1.00 91.44 121 GLY A O 1
ATOM 928 N N . MET A 1 122 ? -9.667 -22.062 5.286 1.00 90.38 122 MET A N 1
ATOM 929 C CA . MET A 1 122 ? -10.197 -2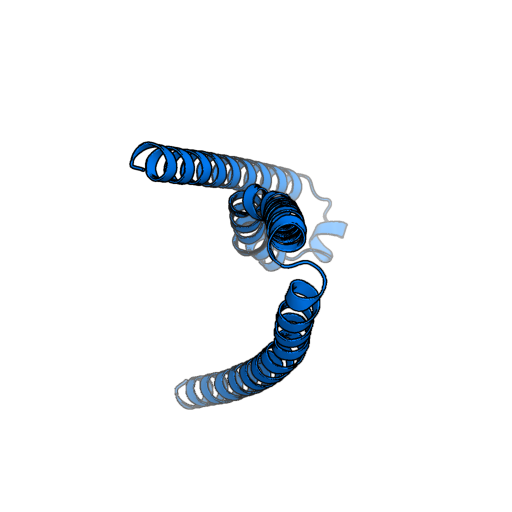1.444 6.509 1.00 90.38 122 MET A CA 1
ATOM 930 C C . MET A 1 122 ? -11.504 -22.108 6.955 1.00 90.38 122 MET A C 1
ATOM 932 O O . MET A 1 122 ? -11.619 -22.470 8.120 1.00 90.38 122 MET A O 1
ATOM 936 N N . LYS A 1 123 ? -12.429 -22.400 6.028 1.00 90.00 123 LYS A N 1
ATOM 937 C CA . LYS A 1 123 ? -13.679 -23.112 6.360 1.00 90.00 123 LYS A CA 1
ATOM 938 C C . LYS A 1 123 ? -13.431 -24.483 6.994 1.00 90.00 123 LYS A C 1
ATOM 940 O O . LYS A 1 123 ? -14.090 -24.832 7.969 1.00 90.00 123 LYS A O 1
ATOM 945 N N . PHE A 1 124 ? -12.478 -25.250 6.464 1.00 88.75 124 PHE A N 1
ATOM 946 C CA . PHE A 1 124 ? -12.114 -26.543 7.050 1.00 88.75 124 PHE A CA 1
ATOM 947 C C . PHE A 1 124 ? -11.477 -26.397 8.439 1.00 88.75 124 PHE A C 1
ATOM 949 O O . PHE A 1 124 ? -11.768 -27.195 9.330 1.00 88.75 124 PHE A O 1
ATOM 956 N N . LYS A 1 125 ? -10.640 -25.370 8.653 1.00 87.25 125 LYS A N 1
ATOM 957 C CA . LYS A 1 125 ?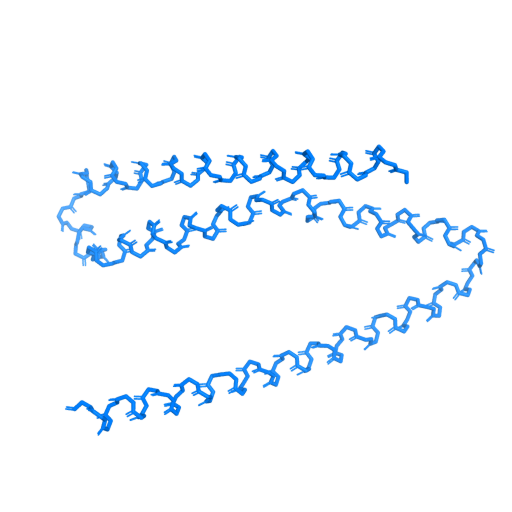 -10.077 -25.069 9.980 1.00 87.25 125 LYS A CA 1
ATOM 958 C C . LYS A 1 125 ? -11.173 -24.729 10.995 1.00 87.25 125 LYS A C 1
ATOM 960 O O . LYS A 1 125 ? -11.154 -25.290 12.086 1.00 87.25 125 LYS A O 1
ATOM 965 N N . ASP A 1 126 ? -12.151 -23.905 10.619 1.00 90.19 126 ASP A N 1
ATOM 966 C CA . ASP A 1 126 ? -13.268 -23.528 11.496 1.00 90.19 126 ASP A CA 1
ATOM 967 C C . ASP A 1 126 ? -14.137 -24.735 11.875 1.00 90.19 126 ASP A C 1
ATOM 969 O O . ASP A 1 126 ? -14.522 -24.889 13.034 1.00 90.19 126 ASP A O 1
ATOM 973 N N . GLN A 1 127 ? -14.420 -25.626 10.916 1.00 89.00 127 GLN A N 1
ATOM 974 C CA . GLN A 1 127 ? -15.161 -26.867 11.177 1.00 89.00 127 GLN A CA 1
ATOM 975 C C . GLN A 1 127 ? -14.422 -27.779 12.158 1.00 89.00 127 GLN A C 1
ATOM 977 O O . GLN A 1 127 ? -15.036 -28.304 13.081 1.00 89.00 127 GLN A O 1
ATOM 982 N N . ARG A 1 128 ? -13.101 -27.938 11.997 1.00 88.12 128 ARG A N 1
ATOM 983 C CA . ARG A 1 128 ? -12.288 -28.739 12.920 1.00 88.12 128 ARG A CA 1
ATOM 984 C C . ARG A 1 128 ? -12.314 -28.171 14.340 1.00 88.12 128 ARG A C 1
ATOM 986 O O . ARG A 1 128 ? -12.446 -28.949 15.276 1.00 88.12 128 ARG A O 1
ATOM 993 N N . ILE A 1 129 ? -12.195 -26.850 14.501 1.00 88.25 129 ILE A N 1
ATOM 994 C CA . ILE A 1 129 ?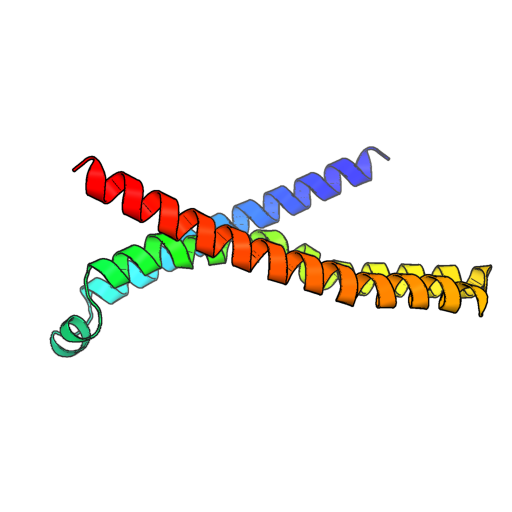 -12.239 -26.203 15.823 1.00 88.25 129 ILE A CA 1
ATOM 995 C C . ILE A 1 129 ? -13.592 -26.460 16.498 1.00 88.25 129 ILE A C 1
ATOM 997 O O . ILE A 1 129 ? -13.613 -26.829 17.665 1.00 88.25 129 ILE A O 1
ATOM 1001 N N . LYS A 1 130 ? -14.701 -26.367 15.752 1.00 83.38 130 LYS A N 1
ATOM 1002 C CA . LYS A 1 130 ? -16.053 -26.657 16.265 1.00 83.38 130 LYS A CA 1
ATOM 1003 C C . LYS A 1 130 ? -16.291 -28.116 16.659 1.00 83.38 130 LYS A C 1
ATOM 1005 O O . LYS A 1 130 ? -17.165 -28.370 17.469 1.00 83.38 130 LYS A O 1
ATOM 1010 N N . LEU A 1 131 ? -15.578 -29.069 16.055 1.00 83.25 131 LEU A N 1
ATOM 1011 C CA . LEU A 1 131 ? -15.659 -30.489 16.428 1.00 83.25 131 LEU A CA 1
ATOM 1012 C C . LEU A 1 131 ? -14.803 -30.827 17.659 1.00 83.25 131 LEU A C 1
ATOM 1014 O O . LEU A 1 131 ? -14.989 -31.883 18.251 1.00 83.25 131 LEU A O 1
ATOM 1018 N N . MET A 1 132 ? -13.828 -29.976 17.994 1.00 77.06 132 MET A N 1
ATOM 1019 C CA . MET A 1 132 ? -12.934 -30.147 19.146 1.00 77.06 132 MET A CA 1
ATOM 1020 C C . MET A 1 132 ? -13.411 -29.396 20.400 1.00 77.06 132 MET A C 1
ATOM 1022 O O . MET A 1 132 ? -12.867 -29.640 21.475 1.00 77.06 132 MET A O 1
ATOM 1026 N N . SER A 1 133 ? -14.381 -28.488 20.257 1.00 58.81 133 SER A N 1
ATOM 1027 C CA . SER A 1 133 ? -15.100 -27.806 21.343 1.00 58.81 133 SER A CA 1
ATOM 1028 C C . SER A 1 133 ? -16.363 -28.562 21.727 1.00 58.81 133 SER A C 1
ATOM 1030 O O . SER A 1 133 ? -16.642 -28.649 22.938 1.00 58.81 133 SER A O 1
#

=== Feature glossary ===
The record interleaves many kinds of information about one protein. Here is each kind framed as the question it answers.

Q: What are the backbone torsion angles?
A: φ (phi) and ψ (psi) are the two rotatable backbone dihedrals per residue: φ is the C(i-1)–N–Cα–C torsion, ψ is the N–Cα–C–N(i+1) torsion, both in degrees on (−180°, 180°]. α-helical residues cluster near (−60°, −45°); β-strand residues near (−120°, +130°). A Ramachandran plot is simply a scatter of (φ, ψ) for every residue.

Q: What is the amino-acid chain?
A: This is the polypeptide sequence — one letter per residue, N-terminus first. Length ranges from a few dozen residues for small domains to over a thousand for large multi-domain proteins.

Q: How mobile is each atom in the crystal?
A: For experimental (PDB) structures, the B-factor (temperature factor) quantifies the positional spread of each atom in the crystal — a combination of thermal vibration and static disorder — in units of Å². High B-factors mark flexible loops or poorly resolved regions; low B-factors mark the rigid, well-ordered core.

Q: Are the domains correctly placed relative to each other?
A: Predicted Aligned Error (PAE) is an AlphaFold confidence matrix: entry (i, j) is the expected error in the position of residue j, in ångströms, when the prediction is superimposed on the true structure at residue i. Low PAE within a block of residues means that block is internally rigid and well-predicted; high PAE between two blocks means their relative placement is uncertain even if each block individually is confident.

Q: How confident is the AlphaFold model at each residue?
A: pLDDT is the predicted lDDT-Cα score: AlphaFold's confidence that the local environment of each residue (all inter-atomic distances within 15 Å) is correctly placed. It is a per-residue number between 0 and 100, with higher meaning more reliable.

Q: What family and function is it annotated with?
A: Functional annotations link the protein to curated databases. InterPro entries identify conserved domains and families by matching the sequence against member-database signatures (Pfam, PROSITE, CDD, …). Gene Ontology (GO) terms describe molecular function, biological process, and cellular component in a controlled vocabulary. CATH places the structure in a hierarchical fold classification (Class/Architecture/Topology/Homologous-superfamily). The organism is the source species.

Q: How big and how compact is the whole molecule?
A: Three whole-structure scalars: the radius of gyration (RMS distance of Cα from centroid, in Å), the count of Cα–Cα contacts (pairs closer than 8 Å and separated by more than four residues in sequence — i.e. tertiary, not local, contacts), and the bounding-box dimensions. Together they distinguish compact globular folds from extended fibres or disordered chains.

Q: What known structures does this most resemble?
A: The Foldseek neighbor list gives the closest experimentally determined structures in the PDB, ranked by structural alignment. TM-score near 1 means near-identical fold; near 0.3 means only rough topology match. This is how one finds what a novel AlphaFold prediction most resembles in the solved-structure universe.

Q: Which residues are buried vs exposed?
A: SASA measures how much of the protein is reachable by solvent. It is computed by rolling a water-sized probe over the atomic surface and summing the exposed area (Å²). Per-residue SASA distinguishes core (buried, low SASA) from surface (exposed, high SASA) residues; total SASA is a whole-molecule size measure.

Q: Which residues are in helices, strands, or loops?
A: Eight-state secondary structure (DSSP): H is the canonical α-helix, G the tighter 3₁₀-helix, I the wider π-helix; E/B are β-structure, T and S are turns and bends, and '-' is everything else. DSSP derives these from the pattern of main-chain N–H···O=C hydrogen bonds, not from the sequence.

Q: Where is each backbone atom in 3D?
A: Structure coordinates are given as an mmCIF _atom_site loop: one row per atom with element, residue name, chain id, sequence number, and x/y/z position in Å. Only the four main-chain atoms per residue are included here; side chains are omitted to keep the record compact.

Q: What if only a Cα trace is available?
A: Three-state secondary structure (P-SEA) collapses the eight DSSP classes into helix (a), strand (b), and coil (c). P-SEA assigns these from Cα geometry alone — distances and angles — without requiring backbone oxygens, so it works on any Cα trace.

Q: What do the rendered images show?
A: The six renders are orthographic views along the three Cartesian axes in both directions. Representation (cartoon, sticks, or surface) and color scheme (sequence-rainbow or by-chain) vary across proteins so the training set covers all the common visualization conventions.

Q: What does the local fold look like, residue by residue?
A: Foldseek's 3Di representation compresses backbone geometry into a per-residue letter drawn from a learned twenty-state alphabet. It captures the tertiary interaction pattern around each residue — which residues are packed against it in space, regardless of where they are in sequence.

Q: What do the diagnostic plots show?
A: The contact map is a binary N×N matrix image: pixel (i, j) is dark where Cα_i and Cα_j are within 8 Å and |i−j|>4. Because the |i−j|>4 filter removes local helical contacts, off-diagonal stripes parallel to the main diagonal indicate parallel β-sheets; stripes perpendicular to it indicate antiparallel β-sheets. The Ramachandran plot scatters every residue's (φ, ψ) pair against the sterically allowed regions. The PAE heatmap renders the predicted-aligned-error matrix.